Protein AF-T0Q6L9-F1 (afdb_monomer_lite)

Organism: Saprolegnia diclina (strain VS20) (NCBI:txid1156394)

Radius of gyration: 24.4 Å; chains: 1; bounding box: 48×22×63 Å

InterPro domains:
  IPR009057 Homedomain-like superfamily [SSF46689] (5-84)
  IPR025246 Transposase IS30-like HTH domain [PF13936] (4-39)

Secondary structure (DSSP, 8-state):
--SSPPPPHHHHHHHHHHHHTT--HHHHHHHTT--HHHHHHHHHSSTTTTTSPPP-PPPSS-HHHHHHHHHHHHTS---HHHHHHHTT-SS-HHHHHHHHHHHHHTT-

Foldseek 3Di:
DDPDDFDDPVLLVQLVVCVVVPDDLVVSCVVVVHDSVNSVVCVVPVPCRVVDDDDDPDDQDDPVLLVVLLVVVVVVPDQLVRSCVVSVRPDDSVVSVVSNVVVVVVVD

pLDDT: mean 88.64, std 10.46, range [39.0, 97.69]

Structure (mmCIF, N/CA/C/O backbone):
data_AF-T0Q6L9-F1
#
_entry.id   AF-T0Q6L9-F1
#
loop_
_atom_site.group_PDB
_atom_site.id
_atom_site.type_symbol
_atom_site.label_atom_id
_atom_site.label_alt_id
_atom_site.label_comp_id
_atom_site.label_asym_id
_atom_site.label_entity_id
_atom_site.label_seq_id
_atom_site.pdbx_PDB_ins_code
_atom_site.Cartn_x
_atom_site.Cartn_y
_atom_site.Cartn_z
_atom_site.occupancy
_atom_site.B_iso_or_equiv
_atom_site.auth_seq_id
_atom_site.auth_comp_id
_atom_site.auth_asym_id
_atom_site.auth_atom_id
_atom_site.pdbx_PDB_model_num
ATOM 1 N N . MET A 1 1 ? -9.758 5.386 -4.862 1.00 69.94 1 MET A N 1
ATOM 2 C CA . MET A 1 1 ? -8.760 5.830 -3.859 1.00 69.94 1 MET A CA 1
ATOM 3 C C . MET A 1 1 ? -9.404 5.835 -2.475 1.00 69.94 1 MET A C 1
ATOM 5 O O . MET A 1 1 ? -10.591 6.144 -2.410 1.00 69.94 1 MET A O 1
ATOM 9 N N . PRO A 1 2 ? -8.698 5.457 -1.391 1.00 79.00 2 PRO A N 1
ATOM 10 C CA . PRO A 1 2 ? -9.217 5.639 -0.035 1.00 79.00 2 PRO A CA 1
ATOM 11 C C . PRO A 1 2 ? -9.439 7.132 0.228 1.00 79.00 2 PRO A C 1
ATOM 13 O O . PRO A 1 2 ? -8.638 7.953 -0.208 1.00 79.00 2 PRO A O 1
ATOM 16 N N . ARG A 1 3 ? -10.535 7.480 0.907 1.00 83.38 3 ARG A N 1
ATOM 17 C CA . ARG A 1 3 ? -10.883 8.884 1.180 1.00 83.38 3 ARG A CA 1
ATOM 18 C C . ARG A 1 3 ? -10.222 9.461 2.433 1.00 83.38 3 ARG A C 1
ATOM 20 O O . ARG A 1 3 ? -10.230 10.669 2.599 1.00 83.38 3 ARG A O 1
ATOM 27 N N . GLY A 1 4 ? -9.689 8.611 3.311 1.00 85.44 4 GLY A N 1
ATOM 28 C CA . GLY A 1 4 ? -9.082 9.016 4.577 1.00 85.44 4 GLY A CA 1
ATOM 29 C C . GLY A 1 4 ? -7.653 8.509 4.724 1.00 85.44 4 GLY A C 1
ATOM 30 O O . GLY A 1 4 ? -7.233 7.590 4.015 1.00 85.44 4 GLY A O 1
ATOM 31 N N . THR A 1 5 ? -6.933 9.107 5.670 1.00 90.75 5 THR A N 1
ATOM 32 C CA . THR A 1 5 ? -5.610 8.644 6.094 1.00 90.75 5 THR A CA 1
ATOM 33 C C . THR A 1 5 ? -5.709 7.292 6.798 1.00 90.75 5 THR A C 1
ATOM 35 O O . THR A 1 5 ? -6.724 6.970 7.423 1.00 90.75 5 THR A O 1
ATOM 38 N N . SER A 1 6 ? -4.656 6.488 6.673 1.00 92.69 6 SER A N 1
ATOM 39 C CA . SER A 1 6 ? -4.514 5.240 7.423 1.00 92.69 6 SER A CA 1
ATOM 40 C C . SER A 1 6 ? -4.422 5.519 8.924 1.00 92.69 6 SER A C 1
ATOM 42 O O . SER A 1 6 ? -3.930 6.577 9.320 1.00 92.69 6 SER A O 1
ATOM 44 N N . LEU A 1 7 ? -4.872 4.566 9.745 1.00 94.88 7 LEU A N 1
ATOM 45 C CA . LEU A 1 7 ? -4.690 4.644 11.194 1.00 94.88 7 LEU A CA 1
ATOM 46 C C . LEU A 1 7 ? -3.200 4.681 11.541 1.00 94.88 7 LEU A C 1
ATOM 48 O O . LEU A 1 7 ? -2.420 3.874 11.022 1.00 94.88 7 LEU A O 1
ATOM 52 N N . THR A 1 8 ? -2.824 5.594 12.428 1.00 95.06 8 THR A N 1
ATOM 53 C CA . THR A 1 8 ? -1.472 5.651 12.987 1.00 95.06 8 THR A CA 1
ATOM 54 C C . THR A 1 8 ? -1.248 4.492 13.969 1.00 95.06 8 THR A C 1
ATOM 56 O O . THR A 1 8 ? -2.215 3.908 14.467 1.00 95.06 8 THR A O 1
ATOM 59 N N . PRO A 1 9 ? 0.009 4.132 14.286 1.00 94.75 9 PRO A N 1
ATOM 60 C CA . PRO A 1 9 ? 0.298 3.123 15.306 1.00 94.75 9 PRO A CA 1
ATOM 61 C C . PRO A 1 9 ? -0.408 3.396 16.640 1.00 94.75 9 PRO A C 1
ATOM 63 O O . PRO A 1 9 ? -1.094 2.514 17.146 1.00 94.75 9 PRO A O 1
ATOM 66 N N . SER A 1 10 ? -0.360 4.640 17.122 1.00 95.88 10 SER A N 1
ATOM 67 C CA . SER A 1 10 ? -1.001 5.050 18.376 1.00 95.88 10 SER A CA 1
ATOM 68 C C . SER A 1 10 ? -2.527 4.949 18.325 1.00 95.88 10 SER A C 1
ATOM 70 O O . SER A 1 10 ? -3.155 4.525 19.292 1.00 95.88 10 SER A O 1
ATOM 72 N N . GLU A 1 11 ? -3.152 5.295 17.192 1.00 96.56 11 GLU A N 1
ATOM 73 C CA . GLU A 1 11 ? -4.597 5.102 17.019 1.00 96.56 11 GLU A CA 1
ATOM 74 C C . GLU A 1 11 ? -4.970 3.618 17.051 1.00 96.56 11 GLU A C 1
ATOM 76 O O . GLU A 1 11 ? -5.982 3.259 17.647 1.00 96.56 11 GLU A O 1
ATOM 81 N N . ARG A 1 12 ? -4.158 2.743 16.444 1.00 96.62 12 ARG A N 1
ATOM 82 C CA . ARG A 1 12 ? -4.391 1.289 16.469 1.00 96.62 12 ARG A CA 1
ATOM 83 C C . ARG A 1 12 ? -4.329 0.739 17.891 1.00 96.62 12 ARG A C 1
ATOM 85 O O . ARG A 1 12 ? -5.237 0.013 18.287 1.00 96.62 12 ARG A O 1
ATOM 92 N N . GLU A 1 13 ? -3.314 1.121 18.659 1.00 96.56 13 GLU A N 1
ATOM 93 C CA . GLU A 1 13 ? -3.178 0.741 20.072 1.00 96.56 13 GLU A CA 1
ATOM 94 C C . GLU A 1 13 ? -4.372 1.226 20.901 1.00 96.56 13 GLU A C 1
ATOM 96 O O . GLU A 1 13 ? -4.975 0.441 21.636 1.00 96.56 13 GLU A O 1
ATOM 101 N N . ARG A 1 14 ? -4.792 2.485 20.714 1.00 97.38 14 ARG A N 1
ATOM 102 C CA . ARG A 1 14 ? -5.972 3.037 21.394 1.00 97.38 14 ARG A CA 1
ATOM 103 C C . ARG A 1 14 ? -7.248 2.270 21.039 1.00 97.38 14 ARG A C 1
ATOM 105 O O . ARG A 1 14 ? -8.035 1.965 21.928 1.00 97.38 14 ARG A O 1
ATOM 112 N N . ILE A 1 15 ? -7.457 1.933 19.763 1.00 97.50 15 ILE A N 1
ATOM 113 C CA . ILE A 1 15 ? -8.628 1.151 19.332 1.00 97.50 15 ILE A CA 1
ATOM 114 C C . ILE A 1 15 ? -8.645 -0.223 20.008 1.00 97.50 15 ILE A C 1
ATOM 116 O O . ILE A 1 15 ? -9.710 -0.663 20.439 1.00 97.50 15 ILE A O 1
ATOM 120 N N . LEU A 1 16 ? -7.494 -0.897 20.111 1.00 97.25 16 LEU A N 1
ATOM 121 C CA . LEU A 1 16 ? -7.404 -2.194 20.785 1.00 97.25 16 LEU A CA 1
ATOM 122 C C . LEU A 1 16 ? -7.731 -2.072 22.275 1.00 97.25 16 LEU A C 1
ATOM 124 O O . LEU A 1 16 ? -8.554 -2.841 22.766 1.00 97.25 16 LEU A O 1
ATOM 128 N N . ALA A 1 17 ? -7.163 -1.080 22.963 1.00 97.44 17 ALA A N 1
ATOM 129 C CA . ALA A 1 17 ? -7.424 -0.843 24.382 1.00 97.44 17 ALA A CA 1
ATOM 130 C C . ALA A 1 17 ? -8.909 -0.540 24.662 1.00 97.44 17 ALA A C 1
ATOM 132 O O . ALA A 1 17 ? -9.497 -1.117 25.574 1.00 97.44 17 ALA A O 1
ATOM 133 N N . LEU A 1 18 ? -9.541 0.318 23.850 1.00 97.00 18 LEU A N 1
ATOM 134 C CA . LEU A 1 18 ? -10.955 0.679 24.018 1.00 97.00 18 LEU A CA 1
ATOM 135 C C . LEU A 1 18 ? -11.909 -0.473 23.667 1.00 97.00 18 LEU A C 1
ATOM 137 O O . LEU A 1 18 ? -12.979 -0.600 24.256 1.00 97.00 18 LEU A O 1
ATOM 141 N N . ASN A 1 19 ? -11.539 -1.324 22.708 1.00 96.56 19 ASN A N 1
ATOM 142 C CA . ASN A 1 19 ? -12.305 -2.536 22.423 1.00 96.56 19 ASN A CA 1
ATOM 143 C C . ASN A 1 19 ? -12.210 -3.523 23.599 1.00 96.56 19 ASN A C 1
ATOM 145 O O . ASN A 1 19 ? -13.226 -4.042 24.052 1.00 96.56 19 ASN A O 1
ATOM 149 N N . GLN A 1 20 ? -11.011 -3.720 24.154 1.00 96.44 20 GLN A N 1
ATOM 150 C CA . GLN A 1 20 ? -10.807 -4.586 25.321 1.00 96.44 20 GLN A CA 1
ATOM 151 C C . GLN A 1 20 ? -11.583 -4.114 26.559 1.00 96.44 20 GLN A C 1
ATOM 153 O O . GLN A 1 20 ? -12.041 -4.950 27.333 1.00 96.44 20 GLN A O 1
ATOM 158 N N . SER A 1 21 ? -11.791 -2.805 26.731 1.00 95.94 21 SER A N 1
ATOM 159 C CA . SER A 1 21 ? -12.643 -2.259 27.797 1.00 95.94 21 SER A CA 1
ATOM 160 C C . SER A 1 21 ? -14.150 -2.320 27.498 1.00 95.94 21 SER A C 1
ATOM 162 O O . SER A 1 21 ? -14.954 -1.839 28.296 1.00 95.94 21 SER A O 1
ATOM 164 N N . GLY A 1 22 ? -14.555 -2.918 26.373 1.00 95.50 22 GLY A N 1
ATOM 165 C CA . GLY A 1 22 ? -15.953 -3.182 26.033 1.00 95.50 22 GLY A CA 1
ATOM 166 C C . GLY A 1 22 ? -16.685 -2.028 25.343 1.00 95.50 22 GLY A C 1
ATOM 167 O O . GLY A 1 22 ? -17.912 -2.080 25.216 1.00 95.50 22 GLY A O 1
ATOM 168 N N . LEU A 1 23 ? -15.988 -0.983 24.877 1.00 96.25 23 LEU A N 1
ATOM 169 C CA . LEU A 1 23 ? -16.649 0.083 24.122 1.00 96.25 23 LEU A CA 1
ATOM 170 C C . LEU A 1 23 ? -17.132 -0.423 22.760 1.00 96.25 23 LEU A C 1
ATOM 172 O O . LEU A 1 23 ? -16.446 -1.145 22.040 1.00 96.25 23 LEU A O 1
ATOM 176 N N . SER A 1 24 ? -18.307 0.054 22.345 1.00 96.88 24 SER A N 1
ATOM 177 C CA . SER A 1 24 ? -18.802 -0.225 20.997 1.00 96.88 24 SER A CA 1
ATOM 178 C C . SER A 1 24 ? -17.917 0.424 19.926 1.00 96.88 24 SER A C 1
ATOM 180 O O . SER A 1 24 ? -17.462 1.560 20.072 1.00 96.88 24 SER A O 1
ATOM 182 N N . ASN A 1 25 ? -17.775 -0.229 18.771 1.00 97.12 25 ASN A N 1
ATOM 183 C CA . ASN A 1 25 ? -16.981 0.292 17.649 1.00 97.12 25 ASN A CA 1
ATOM 184 C C . ASN A 1 25 ? -17.420 1.697 17.190 1.00 97.12 25 ASN A C 1
ATOM 186 O O . ASN A 1 25 ? -16.603 2.473 16.696 1.00 97.12 25 ASN A O 1
ATOM 190 N N . ARG A 1 26 ? -18.707 2.047 17.353 1.00 97.44 26 ARG A N 1
ATOM 191 C CA . ARG A 1 26 ? -19.223 3.399 17.070 1.00 97.44 26 ARG A CA 1
ATOM 192 C C . ARG A 1 26 ? -18.743 4.425 18.098 1.00 97.44 26 ARG A C 1
ATOM 194 O O . ARG A 1 26 ? -18.401 5.535 17.701 1.00 97.44 26 ARG A O 1
ATOM 201 N N . ALA A 1 27 ? -18.710 4.063 19.380 1.00 97.25 27 ALA A N 1
ATOM 202 C CA . ALA A 1 27 ? -18.189 4.926 20.437 1.00 97.25 27 ALA A CA 1
ATOM 203 C C . ALA A 1 27 ? -16.685 5.172 20.252 1.00 97.25 27 ALA A C 1
ATOM 205 O O . ALA A 1 27 ? -16.265 6.324 20.233 1.00 97.25 27 ALA A O 1
ATOM 206 N N . ILE A 1 28 ? -15.915 4.114 19.970 1.00 97.69 28 ILE A N 1
ATOM 207 C CA . ILE A 1 28 ? -14.476 4.201 19.661 1.00 97.69 28 ILE A CA 1
ATOM 208 C C . ILE A 1 28 ? -14.229 5.135 18.469 1.00 97.69 28 ILE A C 1
ATOM 210 O O . ILE A 1 28 ? -13.368 6.011 18.508 1.00 97.69 28 ILE A O 1
ATOM 214 N N . ALA A 1 29 ? -15.009 4.973 17.397 1.00 97.25 29 ALA A N 1
ATOM 215 C CA . ALA 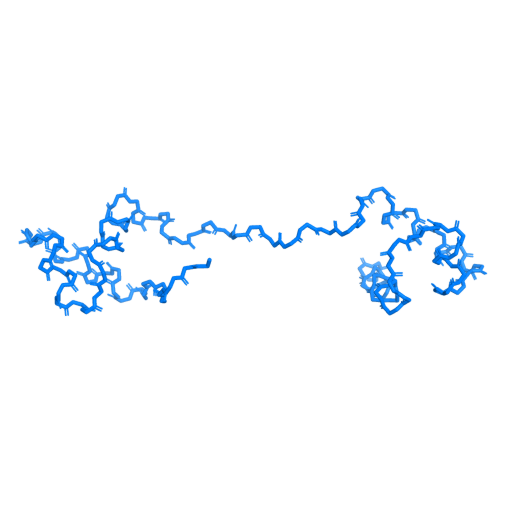A 1 29 ? -14.907 5.817 16.212 1.00 97.25 29 ALA A CA 1
ATOM 216 C C . ALA A 1 29 ? -15.177 7.299 16.524 1.00 97.25 29 ALA A C 1
ATOM 218 O O . ALA A 1 29 ? -14.469 8.165 16.013 1.00 97.25 29 ALA A O 1
ATOM 219 N N . LYS A 1 30 ? -16.166 7.583 17.382 1.00 97.38 30 LYS A N 1
ATOM 220 C CA . LYS A 1 30 ? -16.483 8.943 17.833 1.00 97.38 30 LYS A CA 1
ATOM 221 C C . LYS A 1 30 ? -15.361 9.533 18.691 1.00 97.38 30 LYS A C 1
ATOM 223 O O . LYS A 1 30 ? -14.992 10.675 18.456 1.00 97.38 30 LYS A O 1
ATOM 228 N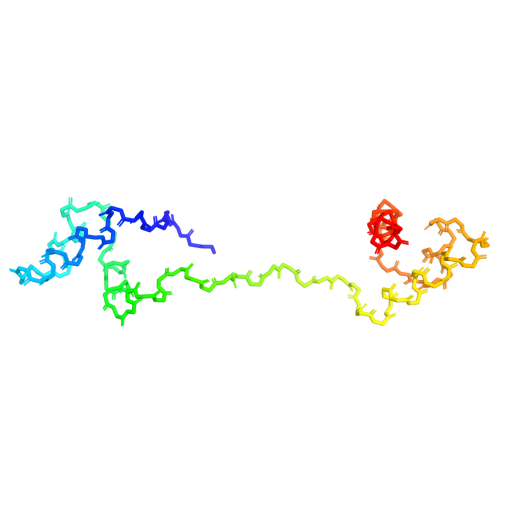 N . GLU A 1 31 ? -14.799 8.764 19.625 1.00 96.25 31 GLU A N 1
ATOM 229 C CA . GLU A 1 31 ? -13.681 9.206 20.477 1.00 96.25 31 GLU A CA 1
ATOM 230 C C . GLU A 1 31 ? -12.447 9.583 19.643 1.00 96.25 31 GLU A C 1
ATOM 232 O O . GLU A 1 31 ? -11.799 10.592 19.900 1.00 96.25 31 GLU A O 1
ATOM 237 N N . LEU A 1 32 ? -12.159 8.806 18.596 1.00 95.00 32 LEU A N 1
ATOM 238 C CA . LEU A 1 32 ? -10.994 9.004 17.732 1.00 95.00 32 LEU A CA 1
ATOM 239 C C . LEU A 1 32 ? -11.245 9.917 16.525 1.00 95.00 32 LEU A C 1
ATOM 241 O O . LEU A 1 32 ? -10.352 10.085 15.697 1.00 95.00 32 LEU A O 1
ATOM 245 N N . ASN A 1 33 ? -12.449 10.477 16.373 1.00 95.25 33 ASN A N 1
ATOM 246 C CA . ASN A 1 33 ? -12.860 11.223 15.175 1.00 95.25 33 ASN A CA 1
ATOM 247 C C . ASN A 1 33 ? -12.596 10.453 13.861 1.00 95.25 33 ASN A C 1
ATOM 249 O O . ASN A 1 33 ? -12.212 11.016 12.832 1.00 95.25 33 ASN A O 1
ATOM 253 N N . ARG A 1 34 ? -12.802 9.132 13.883 1.00 95.94 34 ARG A N 1
ATOM 254 C CA . ARG A 1 34 ? -12.629 8.237 12.731 1.00 95.94 34 ARG A CA 1
ATOM 255 C C . ARG A 1 34 ? -13.965 7.688 12.256 1.00 95.94 34 ARG A C 1
ATOM 257 O O . ARG A 1 34 ? -14.970 7.686 12.957 1.00 95.94 34 ARG A O 1
ATOM 264 N N . SER A 1 35 ? -13.984 7.180 11.024 1.00 95.12 35 SER A N 1
ATOM 265 C CA . SER A 1 35 ? -15.181 6.509 10.512 1.00 95.12 35 SER A CA 1
ATOM 266 C C . SER A 1 35 ? -15.395 5.164 11.230 1.00 95.12 35 SER A C 1
ATOM 268 O O . SER A 1 35 ? -14.435 4.394 11.358 1.00 95.12 35 SER A O 1
ATOM 270 N N . PRO A 1 36 ? -16.640 4.797 11.595 1.00 95.50 36 PRO A N 1
ATOM 271 C CA . PRO A 1 36 ? -16.937 3.482 12.173 1.00 95.50 36 PRO A CA 1
ATOM 272 C C . PRO A 1 36 ? -16.486 2.322 11.279 1.00 95.50 36 PRO A C 1
ATOM 274 O O . PRO A 1 36 ? -16.086 1.267 11.760 1.00 95.50 36 PRO A O 1
ATOM 277 N N . LYS A 1 37 ? -16.496 2.529 9.955 1.00 94.81 37 LYS A N 1
ATOM 278 C CA . LYS A 1 37 ? -16.039 1.540 8.973 1.00 94.81 37 LYS A CA 1
ATOM 279 C C . LYS A 1 37 ? -14.549 1.218 9.110 1.00 94.81 37 LYS A C 1
ATOM 281 O O . LYS A 1 37 ? -14.187 0.054 8.981 1.00 94.81 37 LYS A O 1
ATOM 286 N N . VAL A 1 38 ? -13.703 2.216 9.374 1.00 95.12 38 VAL A N 1
ATOM 287 C CA . VAL A 1 38 ? -12.260 2.007 9.583 1.00 95.12 38 VAL A CA 1
ATOM 288 C C . VAL A 1 38 ? -12.007 1.214 10.861 1.00 95.12 38 VAL A C 1
ATOM 290 O O . VAL A 1 38 ? -11.247 0.254 10.813 1.00 95.12 38 VAL A O 1
ATOM 293 N N . VAL A 1 39 ? -12.693 1.550 11.957 1.00 96.06 39 VAL A N 1
ATOM 294 C CA . VAL A 1 39 ? -12.583 0.818 13.232 1.00 96.06 39 VAL A CA 1
ATOM 295 C C . VAL A 1 39 ? -13.026 -0.636 13.057 1.00 96.06 39 VAL A C 1
ATOM 297 O O . VAL A 1 39 ? -12.277 -1.551 13.384 1.00 96.06 39 VAL A O 1
ATOM 300 N N . ASN A 1 40 ? -14.188 -0.862 12.433 1.00 96.06 40 ASN A N 1
ATOM 301 C CA . ASN A 1 40 ? -14.681 -2.207 12.122 1.00 96.06 40 ASN A CA 1
ATOM 302 C C . ASN A 1 40 ? -13.701 -3.002 11.247 1.00 96.06 40 ASN A C 1
ATOM 304 O O . ASN A 1 40 ? -13.485 -4.186 11.478 1.00 96.06 40 ASN A O 1
ATOM 308 N N . SER A 1 41 ? -13.135 -2.372 10.214 1.00 94.50 41 SER A N 1
ATOM 309 C CA . SER A 1 41 ? -12.188 -3.031 9.311 1.00 94.50 41 SER A CA 1
ATOM 310 C C . SER A 1 41 ? -10.876 -3.376 10.006 1.00 94.50 41 SER A C 1
ATOM 312 O O . SER A 1 41 ? -10.319 -4.429 9.722 1.00 94.50 41 SER A O 1
ATOM 314 N N . PHE A 1 42 ? -10.384 -2.499 10.881 1.00 96.19 42 PHE A N 1
ATOM 315 C CA . PHE A 1 42 ? -9.170 -2.734 11.654 1.00 96.19 42 PHE A CA 1
ATOM 316 C C . PHE A 1 42 ? -9.364 -3.881 12.650 1.00 96.19 42 PHE A C 1
ATOM 318 O O . PHE A 1 42 ? -8.578 -4.817 12.648 1.00 96.19 42 PHE A O 1
ATOM 325 N N . LEU A 1 43 ? -10.448 -3.866 13.431 1.00 96.31 43 LEU A N 1
ATOM 326 C CA . LEU A 1 43 ? -10.707 -4.887 14.452 1.00 96.31 43 LEU A CA 1
ATOM 327 C C . LEU A 1 43 ? -10.939 -6.296 13.887 1.00 96.31 43 LEU A C 1
ATOM 329 O O . LEU A 1 43 ? -10.698 -7.270 14.591 1.00 96.31 43 LEU A O 1
ATOM 333 N N . LYS A 1 44 ? -11.373 -6.423 12.626 1.00 95.19 44 LYS A N 1
ATOM 334 C CA . LYS A 1 44 ? -11.490 -7.726 11.948 1.00 95.19 44 LYS A CA 1
ATOM 335 C C . LYS A 1 44 ? -10.138 -8.394 11.700 1.00 95.19 44 LYS A C 1
ATOM 337 O O . LYS A 1 44 ? -10.049 -9.615 11.763 1.00 95.19 44 LYS A O 1
ATOM 342 N N . SER A 1 45 ? -9.114 -7.606 11.380 1.00 94.12 45 SER A N 1
ATOM 343 C CA . SER A 1 45 ? -7.772 -8.108 11.064 1.00 94.12 45 SER A CA 1
ATOM 344 C C . SER A 1 45 ? -6.718 -7.077 11.491 1.00 94.12 45 SER A C 1
ATOM 346 O O . SER A 1 45 ? -6.169 -6.372 10.640 1.00 94.12 45 SER A O 1
ATOM 348 N N . PRO A 1 46 ? -6.440 -6.946 12.804 1.00 93.62 46 PRO A N 1
ATOM 349 C CA . PRO A 1 46 ? -5.556 -5.895 13.313 1.00 93.62 46 PRO A CA 1
ATOM 350 C C . PRO A 1 46 ? -4.119 -6.019 12.797 1.00 93.62 46 PRO A C 1
ATOM 352 O O . PRO A 1 46 ? -3.502 -5.013 12.445 1.00 93.62 46 PRO A O 1
ATOM 355 N N . ASN A 1 47 ? -3.621 -7.256 12.703 1.00 92.38 47 ASN A N 1
ATOM 356 C CA . ASN A 1 47 ? -2.254 -7.567 12.274 1.00 92.38 47 ASN A CA 1
ATOM 357 C C . ASN A 1 47 ? -2.033 -7.293 10.779 1.00 92.38 47 ASN A C 1
ATOM 359 O O . ASN A 1 47 ? -0.954 -6.860 10.388 1.00 92.38 47 ASN A O 1
ATOM 363 N N . ASP A 1 48 ? -3.073 -7.468 9.959 1.00 92.12 48 ASP A N 1
ATOM 364 C CA . ASP A 1 48 ? -3.008 -7.303 8.500 1.00 92.12 48 ASP A CA 1
ATOM 365 C C . ASP A 1 48 ? -3.454 -5.911 8.030 1.00 92.12 48 ASP A C 1
ATOM 367 O O . ASP A 1 48 ? -3.586 -5.635 6.831 1.00 92.12 48 ASP A O 1
ATOM 371 N N . TYR A 1 49 ? -3.714 -4.992 8.961 1.00 92.81 49 TYR A N 1
ATOM 372 C CA . TYR A 1 49 ? -4.211 -3.673 8.608 1.00 92.81 49 TYR A CA 1
ATOM 373 C C . TYR A 1 49 ? -3.176 -2.870 7.810 1.00 92.81 49 TYR A C 1
ATOM 375 O O . TYR A 1 49 ? -2.148 -2.444 8.337 1.00 92.81 49 TYR A O 1
ATOM 383 N N . ASN A 1 50 ? -3.5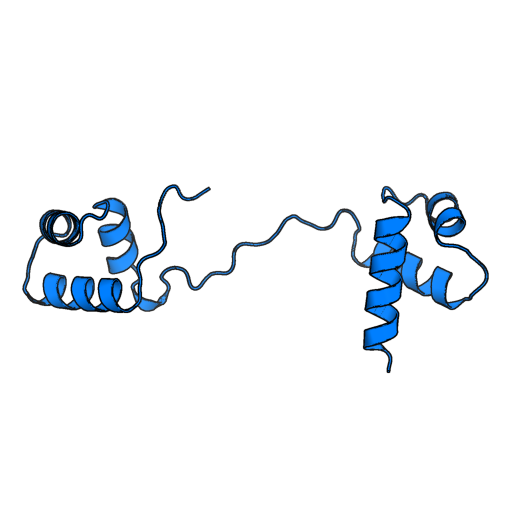03 -2.591 6.543 1.00 87.62 50 ASN A N 1
ATOM 384 C CA . ASN A 1 50 ? -2.657 -1.848 5.600 1.00 87.62 50 ASN A CA 1
ATOM 385 C C . ASN A 1 50 ? -1.250 -2.448 5.387 1.00 87.62 50 ASN A C 1
ATOM 387 O O . ASN A 1 50 ? -0.348 -1.735 4.949 1.00 87.62 50 ASN A O 1
ATOM 391 N N . THR A 1 51 ? -1.054 -3.745 5.636 1.00 89.94 51 THR A N 1
ATOM 392 C CA . THR A 1 51 ? 0.222 -4.427 5.350 1.00 89.94 51 THR A CA 1
ATOM 393 C C . THR A 1 51 ? 0.375 -4.749 3.862 1.00 89.94 51 THR A C 1
ATOM 395 O O . THR A 1 51 ? 1.476 -4.704 3.313 1.00 89.94 51 THR A O 1
ATOM 398 N N . ALA A 1 52 ? -0.738 -5.018 3.175 1.00 88.31 52 ALA A N 1
ATOM 399 C CA . ALA A 1 52 ? -0.737 -5.332 1.755 1.00 88.31 52 ALA A CA 1
ATOM 400 C C . ALA A 1 52 ? -0.338 -4.115 0.901 1.00 88.31 52 ALA A C 1
ATOM 402 O O . ALA A 1 52 ? -1.058 -3.112 0.811 1.00 88.31 52 ALA A O 1
ATOM 403 N N . LYS A 1 53 ? 0.795 -4.230 0.199 1.00 88.56 53 LYS A N 1
ATOM 404 C CA . LYS A 1 53 ? 1.220 -3.244 -0.797 1.00 88.56 53 LYS A CA 1
ATOM 405 C C . LYS A 1 53 ? 0.240 -3.250 -1.968 1.00 88.56 53 LYS A C 1
ATOM 407 O O . LYS A 1 53 ? -0.023 -4.285 -2.575 1.00 88.56 53 LYS A O 1
ATOM 412 N N . ARG A 1 54 ? -0.275 -2.074 -2.330 1.00 86.94 54 ARG A N 1
ATOM 413 C CA . ARG A 1 54 ? -1.102 -1.944 -3.534 1.00 86.94 54 ARG A CA 1
ATOM 414 C C . ARG A 1 54 ? -0.230 -2.149 -4.772 1.00 86.94 54 ARG A C 1
ATOM 416 O O . ARG A 1 54 ? 0.813 -1.494 -4.864 1.00 86.94 54 ARG A O 1
ATOM 423 N N . PRO A 1 55 ? -0.643 -2.999 -5.727 1.00 86.81 55 PRO A N 1
ATOM 424 C CA . PRO A 1 55 ? 0.063 -3.089 -6.990 1.00 86.81 55 PRO A CA 1
ATOM 425 C C . PRO A 1 55 ? 0.019 -1.718 -7.667 1.00 86.81 55 PRO A C 1
ATOM 427 O O . PRO A 1 55 ? -1.021 -1.056 -7.713 1.00 86.81 55 PRO A O 1
ATOM 430 N N . GLY A 1 56 ? 1.179 -1.272 -8.145 1.00 88.12 56 GLY A N 1
ATOM 431 C CA . GLY A 1 56 ? 1.271 -0.068 -8.955 1.00 88.12 56 GLY A CA 1
ATOM 432 C C . GLY A 1 56 ? 0.605 -0.262 -10.316 1.00 88.12 56 GLY A C 1
ATOM 433 O O . GLY A 1 56 ? 0.082 -1.330 -10.646 1.00 88.12 56 GLY A O 1
ATOM 434 N N . ARG A 1 57 ? 0.661 0.781 -11.145 1.00 89.19 57 ARG A N 1
ATOM 435 C CA . ARG A 1 57 ? 0.259 0.671 -12.548 1.00 89.19 57 ARG A CA 1
ATOM 436 C C . ARG A 1 57 ? 1.094 -0.420 -13.224 1.00 89.19 57 ARG A C 1
ATOM 438 O O . ARG A 1 57 ? 2.318 -0.419 -13.095 1.00 89.19 57 ARG A O 1
ATOM 445 N N . LYS A 1 58 ? 0.435 -1.322 -13.956 1.00 88.69 58 LYS A N 1
ATOM 446 C CA . LYS A 1 58 ? 1.135 -2.330 -14.757 1.00 88.69 58 LYS A CA 1
ATOM 447 C C . LYS A 1 58 ? 2.069 -1.635 -15.763 1.00 88.69 58 LYS A C 1
ATOM 449 O O . LYS A 1 58 ? 1.661 -0.624 -16.345 1.00 88.69 58 LYS A O 1
ATOM 454 N N . PRO A 1 59 ? 3.301 -2.133 -15.954 1.00 87.81 59 PRO A N 1
ATOM 455 C CA . PRO A 1 59 ? 4.197 -1.595 -16.967 1.00 87.81 59 PRO A CA 1
ATOM 456 C C . PRO A 1 59 ? 3.584 -1.768 -18.362 1.00 87.81 59 PRO A C 1
ATOM 458 O O . PRO A 1 59 ? 2.860 -2.727 -18.614 1.00 87.81 59 PRO A O 1
ATOM 461 N N . THR A 1 60 ? 3.868 -0.824 -19.263 1.00 88.88 60 THR A N 1
ATOM 462 C CA . THR A 1 60 ? 3.404 -0.884 -20.660 1.00 88.88 60 THR A CA 1
ATOM 463 C C . THR A 1 60 ? 4.067 -2.024 -21.432 1.00 88.88 60 THR A C 1
ATOM 465 O O . THR A 1 60 ? 3.461 -2.584 -22.335 1.00 88.88 60 THR A O 1
ATOM 468 N N . LEU A 1 61 ? 5.313 -2.354 -21.085 1.00 88.31 61 LEU A N 1
ATOM 469 C CA . LEU A 1 61 ? 6.058 -3.446 -21.697 1.00 88.31 61 LEU A CA 1
ATOM 470 C C . LEU A 1 61 ? 5.874 -4.746 -20.925 1.00 88.31 61 LEU A C 1
ATOM 472 O O . LEU A 1 61 ? 5.834 -4.750 -19.691 1.00 88.31 61 LEU A O 1
ATOM 476 N N . THR A 1 62 ? 5.840 -5.846 -21.671 1.00 89.50 62 THR A N 1
ATOM 477 C CA . THR A 1 62 ? 6.015 -7.185 -21.114 1.00 89.50 62 THR A CA 1
ATOM 478 C C . THR A 1 62 ? 7.467 -7.378 -20.656 1.00 89.50 62 THR A C 1
ATOM 480 O O . THR A 1 62 ? 8.369 -6.683 -21.139 1.00 89.50 62 THR A O 1
ATOM 483 N N . PRO A 1 63 ? 7.725 -8.317 -19.729 1.00 89.38 63 PRO A N 1
ATOM 484 C CA . PRO A 1 63 ? 9.086 -8.648 -19.314 1.00 89.38 63 PRO A CA 1
ATOM 485 C C . PRO A 1 63 ? 9.995 -9.040 -20.487 1.00 89.38 63 PRO A C 1
ATOM 487 O O . PRO A 1 63 ? 11.154 -8.636 -20.511 1.00 89.38 63 PRO A O 1
ATOM 490 N N . ASP A 1 64 ? 9.465 -9.763 -21.475 1.00 88.94 64 ASP A N 1
ATOM 491 C CA . ASP A 1 64 ? 10.238 -10.230 -22.631 1.00 88.94 64 ASP A CA 1
ATOM 492 C C . ASP A 1 64 ? 10.611 -9.084 -23.574 1.00 88.94 64 ASP A C 1
ATOM 494 O O . ASP A 1 64 ? 11.773 -8.959 -23.954 1.00 88.94 64 ASP A O 1
ATOM 498 N N . ALA A 1 65 ? 9.669 -8.180 -23.862 1.00 88.00 65 ALA A N 1
ATOM 499 C CA . ALA A 1 65 ? 9.946 -6.990 -24.667 1.00 88.00 65 ALA A CA 1
ATOM 500 C C . ALA A 1 65 ? 10.968 -6.065 -23.984 1.00 88.00 65 ALA A C 1
ATOM 502 O O . ALA A 1 65 ? 11.799 -5.447 -24.645 1.00 88.00 65 ALA A O 1
ATOM 503 N N . LEU A 1 66 ? 10.945 -5.985 -22.647 1.00 90.00 66 LEU A N 1
ATOM 504 C CA . LEU A 1 66 ? 11.961 -5.252 -21.890 1.00 90.00 66 LEU A CA 1
ATOM 505 C C . LEU A 1 66 ? 13.346 -5.892 -22.056 1.00 90.00 66 LEU A C 1
ATOM 507 O O . LEU A 1 66 ? 14.318 -5.170 -22.264 1.00 90.00 66 LEU A O 1
ATOM 511 N N . ARG A 1 67 ? 13.445 -7.225 -21.995 1.00 89.12 67 ARG A N 1
ATOM 512 C CA . ARG A 1 67 ? 14.716 -7.946 -22.184 1.00 89.12 67 ARG A CA 1
ATOM 513 C C . ARG A 1 67 ? 15.270 -7.769 -23.594 1.00 89.12 67 ARG A C 1
ATOM 515 O O . ARG A 1 67 ? 16.455 -7.490 -23.725 1.00 89.12 67 ARG A O 1
ATOM 522 N N . GLN A 1 68 ? 14.422 -7.875 -24.617 1.00 88.38 68 GLN A N 1
ATOM 523 C CA . GLN A 1 68 ? 14.811 -7.639 -26.012 1.00 88.38 68 GLN A CA 1
ATOM 524 C C . GLN A 1 68 ? 15.340 -6.215 -26.213 1.00 88.38 68 GLN A C 1
ATOM 526 O O . GLN A 1 68 ? 16.403 -6.032 -26.797 1.00 88.38 68 GLN A O 1
ATOM 531 N N . LEU A 1 69 ? 14.659 -5.216 -25.641 1.00 88.81 69 LEU A N 1
ATOM 532 C CA . LEU A 1 69 ? 15.094 -3.819 -25.695 1.00 88.81 69 LEU A CA 1
ATOM 533 C C . LEU A 1 69 ? 16.474 -3.607 -25.051 1.00 88.81 69 LEU A C 1
ATOM 535 O O . LEU A 1 69 ? 17.289 -2.862 -25.587 1.00 88.81 69 LEU A O 1
ATOM 539 N N . VAL A 1 70 ? 16.729 -4.234 -23.897 1.00 89.31 70 VAL A N 1
ATOM 540 C CA . VAL A 1 70 ? 18.024 -4.129 -23.204 1.00 89.31 70 VAL A CA 1
ATOM 541 C C . VAL A 1 70 ? 19.121 -4.854 -23.985 1.00 89.31 70 VAL A C 1
ATOM 543 O O . VAL A 1 70 ? 20.197 -4.292 -24.146 1.00 89.31 70 VAL A O 1
ATOM 546 N N . ALA A 1 71 ? 18.845 -6.045 -24.524 1.00 87.50 71 ALA A N 1
ATOM 547 C CA . ALA A 1 71 ? 19.805 -6.799 -25.330 1.00 87.50 71 ALA A CA 1
ATOM 548 C C . ALA A 1 71 ? 20.228 -6.027 -26.591 1.00 87.50 71 ALA A C 1
ATOM 550 O O . ALA A 1 71 ? 21.420 -5.830 -26.811 1.00 87.50 71 ALA A O 1
ATOM 551 N N . ALA A 1 72 ? 19.263 -5.492 -27.346 1.00 86.38 72 ALA A N 1
ATOM 552 C CA . ALA A 1 72 ? 19.538 -4.682 -28.534 1.00 86.38 72 ALA A CA 1
ATOM 553 C C . ALA A 1 72 ? 20.344 -3.411 -28.206 1.00 86.38 72 ALA A C 1
ATOM 555 O O . ALA A 1 72 ? 21.181 -2.972 -28.991 1.00 86.38 72 ALA A O 1
ATOM 556 N N . ALA A 1 73 ? 20.129 -2.817 -27.026 1.00 86.75 73 ALA A N 1
ATOM 557 C CA . ALA A 1 73 ? 20.936 -1.690 -26.568 1.00 86.75 73 ALA A CA 1
ATOM 558 C C . ALA A 1 73 ? 22.372 -2.102 -26.195 1.00 86.75 73 ALA A C 1
ATOM 560 O O . ALA A 1 73 ? 23.307 -1.352 -26.467 1.00 86.75 73 ALA A O 1
ATOM 561 N N . SER A 1 74 ? 22.562 -3.284 -25.598 1.00 84.12 74 SER A N 1
ATOM 562 C CA . SER A 1 74 ? 23.884 -3.811 -25.227 1.00 84.12 74 SER A CA 1
ATOM 563 C C . SER A 1 74 ? 24.760 -4.171 -26.428 1.00 84.12 74 SER A C 1
ATOM 565 O O . SER A 1 74 ? 25.981 -4.119 -26.313 1.00 84.12 74 SER A O 1
ATOM 567 N N . GLU A 1 75 ? 24.167 -4.480 -27.581 1.00 81.44 75 GLU A N 1
ATOM 568 C CA . GLU A 1 75 ? 24.901 -4.670 -28.841 1.00 81.44 75 GLU A CA 1
ATOM 569 C C . GLU A 1 75 ? 25.552 -3.364 -29.346 1.00 81.44 75 GLU A C 1
ATOM 571 O O . GLU A 1 75 ? 26.461 -3.406 -30.172 1.00 81.44 75 GLU A O 1
ATOM 576 N N . GLY A 1 76 ? 25.146 -2.198 -28.822 1.00 70.06 76 GLY A N 1
ATOM 577 C CA . GLY A 1 76 ? 25.822 -0.912 -29.035 1.00 70.06 76 GLY A CA 1
ATOM 578 C C . GLY A 1 76 ? 25.588 -0.262 -30.403 1.00 70.06 76 GLY A C 1
ATOM 579 O O . GLY A 1 76 ? 26.163 0.787 -30.684 1.00 70.06 76 GLY A O 1
ATOM 580 N N . VAL A 1 77 ? 24.741 -0.854 -31.248 1.00 72.00 77 VAL A N 1
ATOM 581 C CA . VAL A 1 77 ? 24.507 -0.399 -32.631 1.00 72.00 77 VAL A CA 1
ATOM 582 C C . VAL A 1 77 ? 23.406 0.668 -32.723 1.00 72.00 77 VAL A C 1
ATOM 584 O O . VAL A 1 77 ? 23.342 1.401 -33.706 1.00 72.00 77 VAL A O 1
ATOM 587 N N . PHE A 1 78 ? 22.560 0.804 -31.696 1.00 79.56 78 PHE A N 1
ATOM 588 C CA . PHE A 1 78 ? 21.334 1.600 -31.781 1.00 79.56 78 PHE A CA 1
ATOM 589 C C . PHE A 1 78 ? 21.241 2.717 -30.740 1.00 79.56 78 PHE A C 1
ATOM 591 O O . PHE A 1 78 ? 21.436 2.520 -29.538 1.00 79.56 78 PHE A O 1
ATOM 598 N N . THR A 1 79 ? 20.811 3.895 -31.184 1.00 85.38 79 THR A N 1
ATOM 599 C CA . THR A 1 79 ? 20.353 4.972 -30.302 1.00 85.38 79 THR A CA 1
ATOM 600 C C . THR A 1 79 ? 18.957 4.674 -29.739 1.00 85.38 79 THR A C 1
ATOM 602 O O . THR A 1 79 ? 18.155 3.945 -30.320 1.00 85.38 79 THR A O 1
ATOM 605 N N . ALA A 1 80 ? 18.579 5.325 -28.633 1.00 85.81 80 ALA A N 1
ATOM 606 C CA . ALA A 1 80 ? 17.250 5.149 -28.028 1.00 85.81 80 ALA A CA 1
ATOM 607 C C . ALA A 1 80 ? 16.072 5.513 -28.962 1.00 85.81 80 ALA A C 1
ATOM 609 O O . ALA A 1 80 ? 14.947 5.058 -28.743 1.00 85.81 80 ALA A O 1
ATOM 610 N N . ARG A 1 81 ? 16.299 6.357 -29.981 1.00 88.25 81 ARG A N 1
ATOM 611 C CA . ARG A 1 81 ? 15.288 6.674 -31.001 1.00 88.25 81 ARG A CA 1
ATOM 612 C C . ARG A 1 81 ? 15.173 5.550 -32.027 1.00 88.25 81 ARG A C 1
ATOM 614 O O . ARG A 1 81 ? 14.052 5.205 -32.383 1.00 88.25 81 ARG A O 1
ATOM 621 N N . GLU A 1 82 ? 16.296 4.991 -32.462 1.00 88.06 82 GLU A N 1
ATOM 622 C CA . GLU A 1 82 ? 16.335 3.861 -33.397 1.00 88.06 82 GLU A CA 1
ATOM 623 C C . GLU A 1 82 ? 15.730 2.611 -32.762 1.00 88.06 82 GLU A C 1
ATOM 625 O O . GLU A 1 82 ? 14.827 2.032 -33.352 1.00 88.06 82 GLU A O 1
ATOM 630 N N . LEU A 1 83 ? 16.072 2.302 -31.505 1.00 86.44 83 LEU A N 1
ATOM 631 C CA . LEU A 1 83 ? 15.465 1.199 -30.746 1.00 86.44 83 LEU A CA 1
ATOM 632 C C . LEU A 1 83 ? 13.938 1.294 -30.671 1.00 86.44 83 LEU A C 1
ATOM 634 O O . LEU A 1 83 ? 13.243 0.285 -30.706 1.00 86.44 83 LEU A O 1
ATOM 638 N N . ARG A 1 84 ? 13.387 2.509 -30.572 1.00 88.19 84 ARG A N 1
ATOM 639 C CA . ARG A 1 84 ? 11.933 2.702 -30.565 1.00 88.19 84 ARG A CA 1
ATOM 640 C C . ARG A 1 84 ? 11.298 2.296 -31.896 1.00 88.19 84 ARG A C 1
ATOM 642 O O . ARG A 1 84 ? 10.200 1.746 -31.882 1.00 88.19 84 ARG A O 1
ATOM 649 N N . VAL A 1 85 ? 11.937 2.652 -33.009 1.00 88.00 85 VAL A N 1
ATOM 650 C CA . VAL A 1 8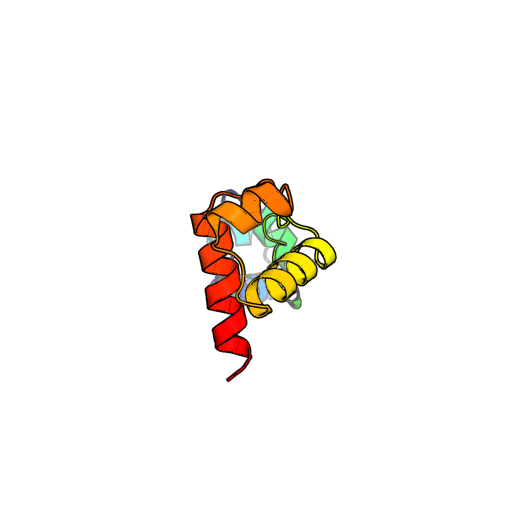5 ? 11.426 2.391 -34.362 1.00 88.00 85 VAL A CA 1
ATOM 651 C C . VAL A 1 85 ? 11.604 0.919 -34.714 1.00 88.00 85 VAL A C 1
ATOM 653 O O . VAL A 1 85 ? 10.637 0.287 -35.129 1.00 88.00 85 VAL A O 1
ATOM 656 N N . ASP A 1 86 ? 12.801 0.385 -34.482 1.00 84.88 86 ASP A N 1
ATOM 657 C CA . ASP A 1 86 ? 13.192 -0.989 -34.799 1.00 84.88 86 ASP A CA 1
ATOM 658 C C . ASP A 1 86 ? 12.368 -2.016 -34.009 1.00 84.88 86 ASP A C 1
ATOM 660 O O . ASP A 1 86 ? 11.698 -2.868 -34.584 1.00 84.88 86 ASP A O 1
ATOM 664 N N . GLN A 1 87 ? 12.293 -1.849 -32.685 1.00 82.56 87 GLN A N 1
ATOM 665 C CA . GLN A 1 87 ? 11.557 -2.758 -31.798 1.00 82.56 87 GLN A CA 1
ATOM 666 C C . GLN A 1 87 ? 10.064 -2.394 -31.665 1.00 82.56 87 GLN A C 1
ATOM 668 O O . GLN A 1 87 ? 9.354 -2.969 -30.840 1.00 82.56 87 GLN A O 1
ATOM 673 N N . GLN A 1 88 ? 9.587 -1.397 -32.425 1.00 83.44 88 GLN A N 1
ATOM 674 C CA . GLN A 1 88 ? 8.197 -0.907 -32.442 1.00 83.44 88 GLN A CA 1
ATOM 675 C C . GLN A 1 88 ? 7.589 -0.682 -31.043 1.00 83.44 88 GLN A C 1
ATOM 677 O O . GLN A 1 88 ? 6.407 -0.927 -30.784 1.00 83.44 88 GLN A O 1
ATOM 682 N N . VAL A 1 89 ? 8.404 -0.195 -30.108 1.00 84.19 89 VAL A N 1
ATOM 683 C CA . VAL A 1 89 ? 8.018 -0.094 -28.700 1.00 84.19 89 VAL A CA 1
ATOM 684 C C . VAL A 1 89 ? 7.076 1.103 -28.483 1.00 84.19 89 VAL A C 1
ATOM 686 O O . VAL A 1 89 ? 7.431 2.237 -28.828 1.00 84.19 89 VAL A O 1
ATOM 689 N N . PRO A 1 90 ? 5.914 0.929 -27.816 1.00 87.31 90 PRO A N 1
ATOM 690 C CA . PRO A 1 90 ? 4.957 2.007 -27.545 1.00 87.31 90 PRO A CA 1
ATOM 691 C C . PRO A 1 90 ? 5.394 2.898 -26.362 1.00 87.31 90 PRO A C 1
ATOM 693 O O . PRO A 1 90 ? 4.599 3.243 -25.485 1.00 87.31 90 PRO A O 1
ATOM 696 N N . LEU A 1 91 ? 6.678 3.260 -26.297 1.00 88.19 91 LEU A N 1
ATOM 697 C CA . LEU A 1 91 ? 7.257 4.121 -25.264 1.00 88.19 91 LEU A CA 1
ATOM 698 C C . LEU A 1 91 ? 7.876 5.377 -25.878 1.00 88.19 91 LEU A C 1
ATOM 700 O O . LEU A 1 91 ? 8.379 5.379 -26.998 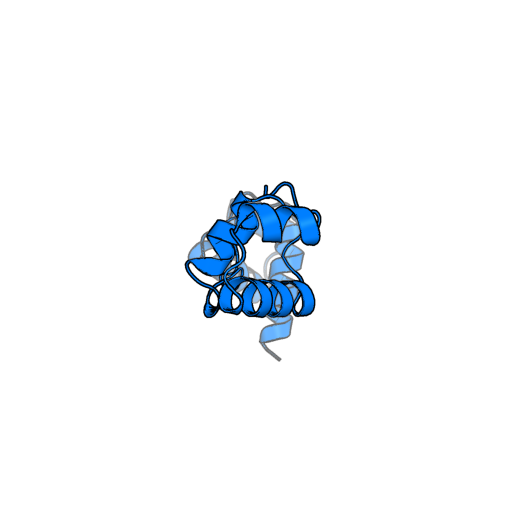1.00 88.19 91 LEU A O 1
ATOM 704 N N . GLY A 1 92 ? 7.885 6.464 -25.106 1.00 91.25 92 GLY A N 1
ATOM 705 C CA . GLY A 1 92 ? 8.668 7.649 -25.448 1.00 91.25 92 GLY A CA 1
ATOM 706 C C . GLY A 1 92 ? 10.171 7.404 -25.278 1.00 91.25 92 GLY A C 1
ATOM 707 O O . GLY A 1 92 ? 10.584 6.655 -24.393 1.00 91.25 92 GLY A O 1
ATOM 708 N N . VAL A 1 93 ? 10.993 8.104 -26.066 1.00 91.50 93 VAL A N 1
ATOM 709 C CA . VAL A 1 93 ? 12.467 7.972 -26.062 1.00 91.50 93 VAL A CA 1
ATOM 710 C C . VAL A 1 93 ? 13.058 8.152 -24.659 1.00 91.50 93 VAL A C 1
ATOM 712 O O . VAL A 1 93 ? 13.892 7.361 -24.229 1.00 91.50 93 VAL A O 1
ATOM 715 N N . ARG A 1 94 ? 12.564 9.128 -23.884 1.00 92.19 94 ARG A N 1
ATOM 716 C CA . ARG A 1 94 ? 13.021 9.346 -22.501 1.00 92.19 94 ARG A CA 1
ATOM 717 C C . ARG A 1 94 ? 12.760 8.148 -21.587 1.00 92.19 94 ARG A C 1
ATOM 719 O O . ARG A 1 94 ? 13.566 7.868 -20.705 1.00 92.19 94 ARG A O 1
ATOM 726 N N . ARG A 1 95 ? 11.652 7.427 -21.783 1.00 92.31 95 ARG A N 1
ATOM 727 C CA . ARG A 1 95 ? 11.357 6.235 -20.981 1.00 92.31 95 ARG A CA 1
ATOM 728 C C . ARG A 1 95 ? 12.299 5.085 -21.332 1.00 92.31 95 ARG A C 1
ATOM 730 O O . ARG A 1 95 ? 12.713 4.377 -20.423 1.00 92.31 95 ARG A O 1
ATOM 737 N N . ILE A 1 96 ? 12.660 4.942 -22.607 1.00 90.44 96 ILE A N 1
ATOM 738 C CA . ILE A 1 96 ? 13.667 3.974 -23.066 1.00 90.44 96 ILE A CA 1
ATOM 739 C C . ILE A 1 96 ? 15.016 4.285 -22.409 1.00 90.44 96 ILE A C 1
ATOM 741 O O . ILE A 1 96 ? 15.565 3.424 -21.735 1.00 90.44 96 ILE A O 1
ATOM 745 N N . GLN A 1 97 ? 15.484 5.536 -22.481 1.00 91.56 97 GLN A N 1
ATOM 746 C CA . GLN A 1 97 ? 16.731 5.963 -21.828 1.00 91.56 97 GLN A CA 1
ATOM 747 C C . GLN A 1 97 ? 16.748 5.662 -20.322 1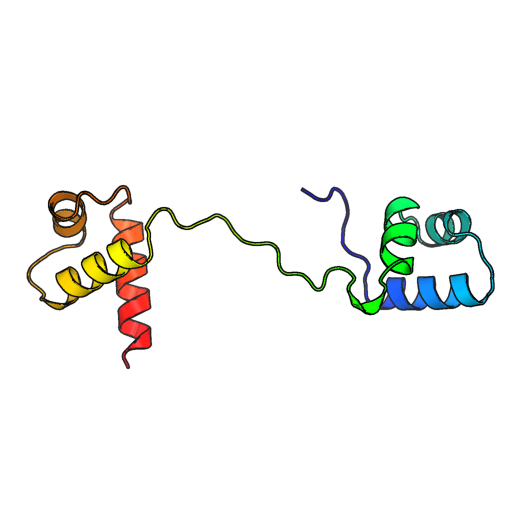.00 91.56 97 GLN A C 1
ATOM 749 O O . GLN A 1 97 ? 17.742 5.160 -19.819 1.00 91.56 97 GLN A O 1
ATOM 754 N N . GLN A 1 98 ? 15.644 5.920 -19.608 1.00 91.88 98 GLN A N 1
ATOM 755 C CA . GLN A 1 98 ? 15.530 5.599 -18.178 1.00 91.88 98 GLN A CA 1
ATOM 756 C C . GLN A 1 98 ? 15.640 4.099 -17.889 1.00 91.88 98 GLN A C 1
ATOM 758 O O . GLN A 1 98 ? 16.224 3.715 -16.878 1.00 91.88 98 GLN A O 1
ATOM 763 N N . ILE A 1 99 ? 15.035 3.261 -18.738 1.00 90.31 99 ILE A N 1
ATOM 764 C CA . ILE A 1 99 ? 15.104 1.802 -18.597 1.00 90.31 99 ILE A CA 1
ATOM 765 C C . ILE A 1 99 ? 16.556 1.353 -18.772 1.00 90.31 99 ILE A C 1
ATOM 767 O O . ILE A 1 99 ? 17.073 0.664 -17.896 1.00 90.31 99 ILE A O 1
ATOM 771 N N . LEU A 1 100 ? 17.226 1.815 -19.832 1.00 88.06 100 LEU A N 1
ATOM 772 C CA . LEU A 1 100 ? 18.624 1.481 -20.112 1.00 88.06 100 LEU A CA 1
ATOM 773 C C . LEU A 1 100 ? 19.561 1.954 -18.993 1.00 88.06 100 LEU A C 1
ATOM 775 O O . LEU A 1 100 ? 20.303 1.144 -18.448 1.00 88.06 100 LEU A O 1
ATOM 779 N N . SER A 1 101 ? 19.433 3.205 -18.537 1.00 87.75 101 SER A N 1
ATOM 780 C CA . SER A 1 101 ? 20.254 3.717 -17.432 1.00 87.75 101 SER A CA 1
ATOM 781 C C . SER A 1 101 ? 20.039 2.937 -16.133 1.00 87.75 101 SER A C 1
ATOM 783 O O . SER A 1 101 ? 20.974 2.733 -15.371 1.00 87.75 101 SER A O 1
ATOM 785 N N . SER A 1 102 ? 18.806 2.493 -15.857 1.00 86.44 102 SER A N 1
ATOM 786 C CA . SER A 1 102 ? 18.533 1.674 -14.668 1.00 86.44 102 SER A CA 1
ATOM 787 C C . SER A 1 102 ? 19.093 0.254 -14.778 1.00 86.44 102 SER A C 1
ATOM 789 O O . SER A 1 102 ? 19.449 -0.329 -13.758 1.00 86.44 102 SER A O 1
ATOM 791 N N . ALA A 1 103 ? 19.181 -0.288 -15.996 1.00 79.88 103 ALA A N 1
ATOM 792 C CA . ALA A 1 103 ? 19.729 -1.613 -16.256 1.00 79.88 103 ALA A CA 1
ATOM 793 C C . ALA A 1 103 ? 21.261 -1.623 -16.138 1.00 79.88 103 ALA A C 1
ATOM 795 O O . ALA A 1 103 ? 21.797 -2.503 -15.474 1.00 79.88 103 ALA A O 1
ATOM 796 N N . GLU A 1 104 ? 21.947 -0.611 -16.682 1.00 62.44 104 GLU A N 1
ATOM 797 C CA . GLU A 1 104 ? 23.413 -0.478 -16.610 1.00 62.44 104 GLU A CA 1
ATOM 798 C C . GLU A 1 104 ? 23.937 -0.380 -15.168 1.00 62.44 104 GLU A C 1
ATOM 800 O O . GLU A 1 104 ? 24.978 -0.953 -14.842 1.00 62.44 104 GLU A O 1
ATOM 805 N N . ILE A 1 105 ? 23.194 0.305 -14.288 1.00 52.81 105 ILE A N 1
ATOM 806 C CA . ILE A 1 105 ? 23.537 0.463 -12.863 1.00 52.81 105 ILE A CA 1
ATOM 807 C C . ILE A 1 105 ? 23.458 -0.872 -12.105 1.00 52.81 105 ILE A C 1
ATOM 809 O O . ILE A 1 105 ? 24.160 -1.047 -11.118 1.00 52.81 105 ILE A O 1
ATOM 813 N N . SER A 1 106 ? 22.635 -1.824 -12.555 1.00 47.09 106 SER A N 1
ATOM 814 C CA . SER A 1 106 ? 22.461 -3.117 -11.877 1.00 47.09 106 SER A CA 1
ATOM 815 C C . SER A 1 106 ? 23.501 -4.174 -12.285 1.00 47.09 106 SER A C 1
ATOM 817 O O . SER A 1 106 ? 23.476 -5.279 -11.745 1.00 47.09 106 SER A O 1
ATOM 819 N N . SER A 1 107 ? 24.377 -3.852 -13.241 1.00 46.59 107 SER A N 1
ATOM 820 C CA . SER A 1 107 ? 25.415 -4.725 -13.817 1.00 46.59 107 SER A CA 1
ATOM 821 C C . SER A 1 107 ? 26.855 -4.304 -13.464 1.00 46.59 107 SER A C 1
ATOM 823 O O . SER A 1 107 ? 27.800 -4.789 -14.085 1.00 46.59 107 SER A O 1
ATOM 825 N N . ARG A 1 108 ? 27.032 -3.414 -12.480 1.00 39.00 108 ARG A N 1
ATOM 826 C CA . ARG A 1 108 ? 28.321 -3.062 -11.856 1.00 39.00 108 ARG A CA 1
ATOM 827 C C . ARG A 1 108 ? 28.282 -3.383 -10.370 1.00 39.00 108 ARG A C 1
ATOM 829 O O . ARG A 1 108 ? 29.350 -3.759 -9.849 1.00 39.00 108 ARG A O 1
#

Sequence (108 aa):
MPRGTSLTPSERERILALNQSGLSNRAIAKELNRSPKVVNSFLKSPNDYNTAKRPGRKPTLTPDALRQLVAAASEGVFTARELRVDQQVPLGVRRIQQILSSAEISSR